Protein AF-A0A4R1AEH1-F1 (afdb_monomer_lite)

Radius of gyration: 14.93 Å; chains: 1; bounding box: 48×37×31 Å

Sequence (128 aa):
MVFFRRRPAVPEDPAVAPIEARLDARATRREDRSSVAATHVLWLCLCYADEAPTLLVHDDDDGRLWWCRVPDRTSITDLADGPFFAGGHTDPAYVLDWLERRAHDPWADGGNDPDPEVLDAFGPRLRD

Structure (mmCIF, N/CA/C/O backbone):
data_AF-A0A4R1AEH1-F1
#
_entry.id   AF-A0A4R1AEH1-F1
#
loop_
_atom_site.group_PDB
_atom_site.id
_atom_site.type_symbol
_atom_site.label_atom_id
_atom_site.label_alt_id
_atom_site.label_comp_id
_atom_site.label_asym_id
_atom_site.label_entity_id
_atom_site.label_seq_id
_atom_site.pdbx_PDB_ins_code
_atom_site.Cartn_x
_atom_site.Cartn_y
_atom_site.Cartn_z
_atom_site.occupancy
_atom_site.B_iso_or_equiv
_atom_site.auth_seq_id
_atom_site.auth_comp_id
_atom_site.auth_asym_id
_atom_site.auth_atom_id
_atom_site.pdbx_PDB_model_num
ATOM 1 N N . MET A 1 1 ? 35.547 21.901 1.565 1.00 38.91 1 MET A N 1
ATOM 2 C CA . MET A 1 1 ? 34.218 21.791 0.924 1.00 38.91 1 MET A CA 1
ATOM 3 C C . MET A 1 1 ? 34.168 20.472 0.181 1.00 38.91 1 MET A C 1
ATOM 5 O O . MET A 1 1 ? 34.906 20.311 -0.781 1.00 38.91 1 MET A O 1
ATOM 9 N N . VAL A 1 2 ? 33.385 19.509 0.664 1.00 40.59 2 VAL A N 1
ATOM 10 C CA . VAL A 1 2 ? 33.174 18.237 -0.039 1.00 40.59 2 VAL A CA 1
ATOM 11 C C . VAL A 1 2 ? 31.923 18.409 -0.891 1.00 40.59 2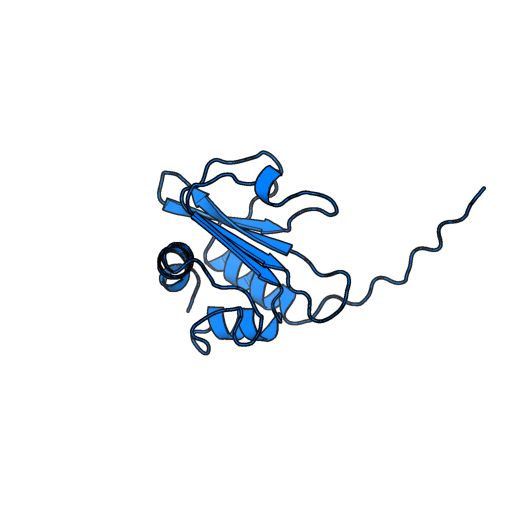 VAL A C 1
ATOM 13 O O . VAL A 1 2 ? 30.831 18.596 -0.361 1.00 40.59 2 VAL A O 1
ATOM 16 N N . PHE A 1 3 ? 32.092 18.414 -2.211 1.00 44.03 3 PHE A N 1
ATOM 17 C CA . PHE A 1 3 ? 30.975 18.374 -3.146 1.00 44.03 3 PHE A CA 1
ATOM 18 C C . PHE A 1 3 ? 30.427 16.947 -3.156 1.00 44.03 3 PHE A C 1
ATOM 20 O O . PHE A 1 3 ? 31.047 16.048 -3.724 1.00 44.03 3 PHE A O 1
ATOM 27 N N . PHE A 1 4 ? 29.275 16.723 -2.525 1.00 48.88 4 PHE A N 1
ATOM 28 C CA . PHE A 1 4 ? 28.507 15.508 -2.766 1.00 48.88 4 PHE A CA 1
ATOM 29 C C . PHE A 1 4 ? 28.029 15.552 -4.220 1.00 48.88 4 PHE A C 1
ATOM 31 O O . PHE A 1 4 ? 27.117 16.303 -4.564 1.00 48.88 4 PHE A O 1
ATOM 38 N N . ARG A 1 5 ? 28.673 14.774 -5.098 1.00 44.53 5 ARG A N 1
ATOM 39 C CA . ARG A 1 5 ? 28.092 14.449 -6.402 1.00 44.53 5 ARG A CA 1
ATOM 40 C C . ARG A 1 5 ? 26.766 13.746 -6.116 1.00 44.53 5 ARG A C 1
ATOM 42 O O . ARG A 1 5 ? 26.780 12.625 -5.616 1.00 44.53 5 ARG A O 1
ATOM 49 N N . ARG A 1 6 ? 25.634 14.401 -6.406 1.00 50.66 6 ARG A N 1
ATOM 50 C CA . ARG A 1 6 ? 24.350 13.703 -6.532 1.00 50.66 6 ARG A CA 1
ATOM 51 C C . ARG A 1 6 ? 24.569 12.594 -7.557 1.00 50.66 6 ARG A C 1
ATOM 53 O O . ARG A 1 6 ? 24.939 12.882 -8.696 1.00 50.66 6 ARG A O 1
ATOM 60 N N . ARG A 1 7 ? 24.412 11.340 -7.130 1.00 50.25 7 ARG A N 1
ATOM 61 C CA . ARG A 1 7 ? 24.250 10.220 -8.057 1.00 50.25 7 ARG A CA 1
ATOM 62 C C . ARG A 1 7 ? 23.091 10.601 -8.995 1.00 50.25 7 ARG A C 1
ATOM 64 O O . ARG A 1 7 ? 22.135 11.215 -8.514 1.00 50.25 7 ARG A O 1
ATOM 71 N N . PRO A 1 8 ? 23.176 10.342 -10.310 1.00 51.41 8 PRO A N 1
ATOM 72 C CA . PRO A 1 8 ? 21.998 10.448 -11.160 1.00 51.41 8 PRO A CA 1
ATOM 73 C C . PRO A 1 8 ? 20.912 9.582 -10.526 1.00 51.41 8 PRO A C 1
ATOM 75 O O . PRO A 1 8 ? 21.199 8.430 -10.200 1.00 51.41 8 PRO A O 1
ATOM 78 N N . ALA A 1 9 ? 19.726 10.148 -10.298 1.00 59.56 9 ALA A N 1
ATOM 79 C CA . ALA A 1 9 ? 18.589 9.356 -9.853 1.00 59.56 9 ALA A CA 1
ATOM 80 C C . ALA A 1 9 ? 18.397 8.236 -10.878 1.00 59.56 9 ALA A C 1
ATOM 82 O O . ALA A 1 9 ? 18.313 8.510 -12.082 1.00 59.56 9 ALA A O 1
ATOM 83 N N . VAL A 1 10 ? 18.422 6.989 -10.418 1.00 63.94 10 VAL A N 1
ATOM 84 C CA . VAL A 1 10 ? 18.022 5.869 -11.264 1.00 63.94 10 VAL A CA 1
ATOM 85 C C . VAL A 1 10 ? 16.550 6.112 -11.617 1.00 63.94 10 VAL A C 1
ATOM 87 O O . VAL A 1 10 ? 15.787 6.508 -10.733 1.00 63.94 10 VAL A O 1
ATOM 90 N N . PRO A 1 11 ? 16.148 5.994 -12.894 1.00 72.69 11 PRO A N 1
ATOM 91 C CA . PRO A 1 11 ? 14.743 6.114 -13.254 1.00 72.69 11 PRO A CA 1
ATOM 92 C C . PRO A 1 11 ? 13.904 5.125 -12.439 1.00 72.69 11 PRO A C 1
ATOM 94 O O . PRO A 1 11 ? 14.247 3.947 -12.376 1.00 72.69 11 PRO A O 1
ATOM 97 N N . GLU A 1 12 ? 12.829 5.620 -11.821 1.00 80.25 12 GLU A N 1
ATOM 98 C CA . GLU A 1 12 ? 11.847 4.787 -11.119 1.00 80.25 12 GLU A CA 1
ATOM 99 C C . GLU A 1 12 ? 11.223 3.785 -12.104 1.00 80.25 12 GLU A C 1
ATOM 101 O O . GLU A 1 12 ? 11.044 4.094 -13.288 1.00 80.25 12 GLU A O 1
ATOM 106 N N . ASP A 1 13 ? 10.912 2.582 -11.618 1.00 87.12 13 ASP A N 1
ATOM 107 C CA . ASP A 1 13 ? 10.305 1.541 -12.441 1.00 87.12 13 ASP A CA 1
ATOM 108 C C . ASP A 1 13 ? 8.944 2.012 -13.003 1.00 87.12 13 ASP A C 1
ATOM 110 O O . ASP A 1 13 ? 8.122 2.562 -12.259 1.00 87.12 13 ASP A O 1
ATOM 114 N N . PRO A 1 14 ? 8.663 1.815 -14.307 1.00 87.81 14 PRO A N 1
ATOM 115 C CA . PRO A 1 14 ? 7.421 2.275 -14.924 1.00 87.81 14 PRO A CA 1
ATOM 116 C C . PRO A 1 14 ? 6.149 1.655 -14.323 1.00 87.81 14 PRO A C 1
ATOM 118 O O . PRO A 1 14 ? 5.076 2.229 -14.510 1.00 87.81 14 PRO A O 1
ATOM 121 N N . ALA A 1 15 ? 6.231 0.525 -13.614 1.00 89.75 15 ALA A N 1
ATOM 122 C CA . ALA A 1 15 ? 5.091 -0.096 -12.944 1.00 89.75 15 ALA A CA 1
ATOM 123 C C . ALA A 1 15 ? 4.710 0.587 -11.617 1.00 89.75 15 ALA A C 1
ATOM 125 O O . ALA A 1 15 ? 3.579 0.406 -11.162 1.00 89.75 15 ALA A O 1
ATOM 126 N N . VAL A 1 16 ? 5.562 1.447 -11.038 1.00 90.69 16 VAL A N 1
ATOM 127 C CA . VAL A 1 16 ? 5.230 2.186 -9.802 1.00 90.69 16 VAL A CA 1
ATOM 128 C C . VAL A 1 16 ? 4.000 3.077 -9.988 1.00 90.69 16 VAL A C 1
ATOM 130 O O . VAL A 1 16 ? 3.070 3.027 -9.185 1.00 90.69 16 VAL A O 1
ATOM 133 N N . ALA A 1 17 ? 3.949 3.875 -11.056 1.00 92.44 17 ALA A N 1
ATOM 134 C CA . ALA A 1 17 ? 2.825 4.786 -11.280 1.00 92.44 17 ALA A CA 1
ATOM 135 C C . ALA A 1 17 ? 1.471 4.053 -11.462 1.00 92.44 17 ALA A C 1
ATOM 137 O O . ALA A 1 17 ? 0.486 4.467 -10.846 1.00 92.44 17 ALA A O 1
ATOM 138 N N . PRO A 1 18 ? 1.383 2.949 -12.233 1.00 94.50 18 PRO A N 1
ATOM 139 C CA . PRO A 1 18 ? 0.202 2.085 -12.268 1.00 94.50 18 PRO A CA 1
ATOM 140 C C . PRO A 1 18 ? -0.218 1.495 -10.916 1.00 94.50 18 PRO A C 1
ATOM 142 O O . PRO A 1 18 ? -1.418 1.351 -10.678 1.00 94.50 18 PRO A O 1
ATOM 145 N N . ILE A 1 19 ? 0.733 1.144 -10.043 1.00 95.06 19 ILE A N 1
ATOM 146 C CA . ILE A 1 19 ? 0.437 0.655 -8.688 1.00 95.06 19 ILE A CA 1
ATOM 147 C C . ILE A 1 19 ? -0.215 1.771 -7.868 1.00 95.06 19 ILE A C 1
ATOM 149 O O . ILE A 1 19 ? -1.285 1.570 -7.297 1.00 95.06 19 ILE A O 1
ATOM 153 N N . GLU A 1 20 ? 0.371 2.969 -7.858 1.00 95.50 20 GLU A N 1
ATOM 154 C CA . GLU A 1 20 ? -0.179 4.109 -7.112 1.00 95.50 20 GLU A CA 1
ATOM 155 C C . GLU A 1 20 ? -1.561 4.518 -7.590 1.00 95.50 20 GLU A C 1
ATOM 157 O O . GLU A 1 20 ? -2.439 4.751 -6.769 1.00 95.50 20 GLU A O 1
ATOM 162 N N . ALA A 1 21 ? -1.786 4.540 -8.905 1.00 95.50 21 ALA A N 1
ATOM 163 C CA . ALA A 1 21 ? -3.096 4.858 -9.460 1.00 95.50 21 ALA A CA 1
ATOM 164 C C . ALA A 1 21 ? -4.183 3.878 -8.982 1.00 95.50 21 ALA A C 1
ATOM 166 O O . ALA A 1 21 ? -5.330 4.271 -8.770 1.00 95.50 21 ALA A O 1
ATOM 167 N N . ARG A 1 22 ? -3.830 2.602 -8.785 1.00 95.50 22 ARG A N 1
ATOM 168 C CA . ARG A 1 22 ? -4.745 1.602 -8.221 1.00 95.50 22 ARG A CA 1
ATOM 169 C C . ARG A 1 22 ? -4.969 1.795 -6.732 1.00 95.50 22 ARG A C 1
ATOM 171 O O . ARG A 1 22 ? -6.106 1.680 -6.280 1.00 95.50 22 ARG A O 1
ATOM 178 N N . LEU A 1 23 ? -3.920 2.124 -5.981 1.00 96.00 23 LEU A N 1
ATOM 179 C CA . LEU A 1 23 ? -4.066 2.473 -4.571 1.00 96.00 23 LEU A CA 1
ATOM 180 C C . LEU A 1 23 ? -4.955 3.710 -4.404 1.00 96.00 23 LEU A C 1
ATOM 182 O O . LEU A 1 23 ? -5.881 3.664 -3.606 1.00 96.00 23 LEU A O 1
ATOM 186 N N . ASP A 1 24 ? -4.777 4.752 -5.217 1.00 96.69 24 ASP A N 1
ATOM 187 C CA . ASP A 1 24 ? -5.638 5.944 -5.226 1.00 96.69 24 ASP A CA 1
ATOM 188 C C . ASP A 1 24 ? -7.107 5.621 -5.552 1.00 96.69 24 ASP A C 1
ATOM 190 O O . ASP A 1 24 ? -8.015 6.305 -5.079 1.00 96.69 24 ASP A O 1
ATOM 194 N N . ALA A 1 25 ? -7.373 4.562 -6.322 1.00 95.38 25 ALA A N 1
ATOM 195 C CA . ALA A 1 25 ? -8.735 4.126 -6.625 1.00 95.38 25 ALA A CA 1
ATOM 196 C C . ALA A 1 25 ? -9.410 3.354 -5.472 1.00 95.38 25 ALA A C 1
ATOM 198 O O . ALA A 1 25 ? -10.637 3.233 -5.456 1.00 95.38 25 ALA A O 1
ATOM 199 N N . ARG A 1 26 ? -8.636 2.797 -4.529 1.00 94.75 26 ARG A N 1
ATOM 200 C CA . ARG A 1 26 ? -9.116 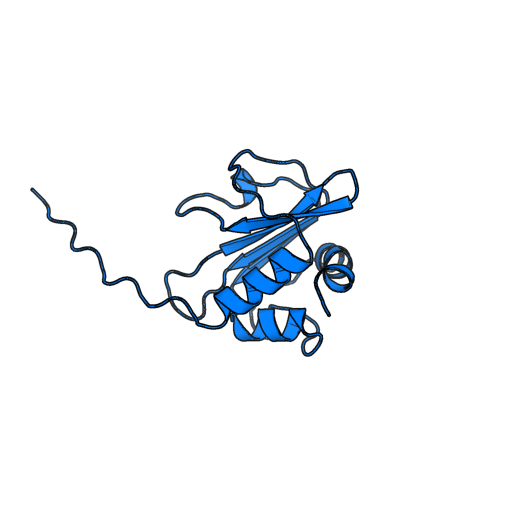1.837 -3.509 1.00 94.75 26 ARG A CA 1
ATOM 201 C C . ARG A 1 26 ? -8.861 2.268 -2.063 1.00 94.75 26 ARG A C 1
ATOM 203 O O . ARG A 1 26 ? -9.496 1.742 -1.150 1.00 94.75 26 ARG A O 1
ATOM 210 N N . ALA A 1 27 ? -7.959 3.216 -1.857 1.00 95.94 27 ALA A N 1
ATOM 211 C CA . ALA A 1 27 ? -7.502 3.697 -0.567 1.00 95.94 27 ALA A CA 1
ATOM 212 C C . ALA A 1 27 ? -7.317 5.219 -0.603 1.00 95.94 27 ALA A C 1
ATOM 214 O O . ALA A 1 27 ? -7.060 5.816 -1.645 1.00 95.94 27 ALA A O 1
ATOM 215 N N . THR A 1 28 ? -7.436 5.866 0.554 1.00 96.50 28 THR A N 1
ATOM 216 C CA . THR A 1 28 ? -7.191 7.307 0.661 1.00 96.50 28 THR A CA 1
ATOM 217 C C . THR A 1 28 ? -5.702 7.575 0.831 1.00 96.50 28 THR A C 1
ATOM 219 O O . THR A 1 28 ? -5.061 7.058 1.747 1.00 96.50 28 THR A O 1
ATOM 222 N N . ARG A 1 29 ? -5.139 8.406 -0.049 1.00 96.50 29 ARG A N 1
ATOM 223 C CA . ARG A 1 29 ? -3.742 8.821 0.056 1.00 96.50 29 ARG A CA 1
ATOM 224 C C . ARG A 1 29 ? -3.539 9.711 1.279 1.00 96.50 29 ARG A C 1
ATOM 226 O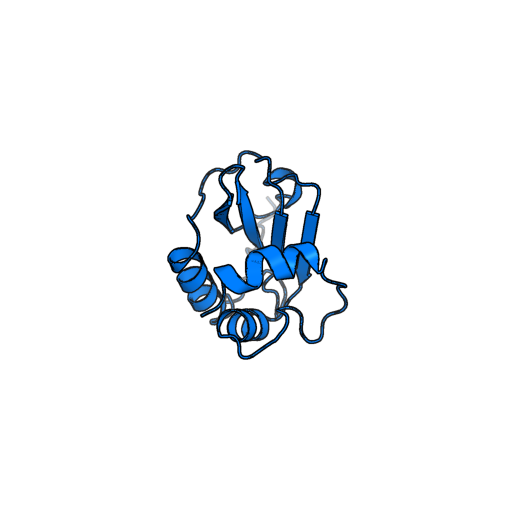 O . ARG A 1 29 ? -4.238 10.707 1.461 1.00 96.50 29 ARG A O 1
ATOM 233 N N . ARG A 1 30 ? -2.549 9.369 2.096 1.00 93.56 30 ARG A N 1
ATOM 234 C CA . ARG A 1 30 ? -2.135 10.125 3.276 1.00 93.56 30 ARG A CA 1
ATOM 235 C C . ARG A 1 30 ? -0.835 10.867 2.984 1.00 93.56 30 ARG A C 1
ATOM 237 O O . ARG A 1 30 ? 0.158 10.263 2.588 1.00 93.56 30 ARG A O 1
ATOM 244 N N . GLU A 1 31 ? -0.836 12.176 3.211 1.00 88.69 31 GLU A N 1
ATOM 245 C CA . GLU A 1 31 ? 0.383 13.002 3.153 1.00 88.69 31 GLU A CA 1
ATOM 246 C C . GLU A 1 31 ? 1.001 13.238 4.537 1.00 88.69 31 GLU A C 1
ATOM 248 O O . GLU A 1 31 ? 2.179 13.588 4.649 1.00 88.69 31 GLU A O 1
ATOM 253 N N . ASP A 1 32 ? 0.211 13.030 5.593 1.00 86.81 32 ASP A N 1
ATOM 254 C CA . ASP A 1 32 ? 0.674 13.133 6.969 1.00 86.81 32 ASP A CA 1
ATOM 255 C C . ASP A 1 32 ? 1.671 12.014 7.306 1.00 86.81 32 ASP A C 1
ATOM 257 O O . ASP A 1 32 ? 1.482 10.836 6.982 1.00 86.81 32 ASP A O 1
ATOM 261 N N . ARG A 1 33 ? 2.740 12.422 7.987 1.00 85.44 33 ARG A N 1
ATOM 262 C CA . ARG A 1 33 ? 3.847 11.584 8.446 1.00 85.44 33 ARG A CA 1
ATOM 263 C C . ARG A 1 33 ? 3.724 11.209 9.920 1.00 85.44 33 ARG A C 1
ATOM 265 O O . ARG A 1 33 ? 4.646 10.606 10.456 1.00 85.44 33 ARG A O 1
ATOM 272 N N . SER A 1 34 ? 2.640 11.602 10.584 1.00 88.19 34 SER A N 1
ATOM 273 C CA . SER A 1 34 ? 2.340 11.133 11.931 1.00 88.19 34 SER A CA 1
ATOM 274 C C . SER A 1 34 ? 2.139 9.614 11.946 1.00 88.19 34 SER A C 1
ATOM 276 O O . SER A 1 34 ? 1.711 9.011 10.955 1.00 88.19 34 SER A O 1
ATOM 278 N N . SER A 1 35 ? 2.505 9.000 13.070 1.00 91.00 35 SER A N 1
ATOM 279 C CA . SER A 1 35 ? 2.228 7.590 13.324 1.00 91.00 35 SER A CA 1
ATOM 280 C C . SER A 1 35 ? 0.729 7.393 13.521 1.00 91.00 35 SER A C 1
ATOM 282 O O . SER A 1 35 ? 0.073 8.212 14.171 1.00 91.00 35 SER A O 1
ATOM 284 N N . VAL A 1 36 ? 0.199 6.302 12.978 1.00 92.31 36 VAL A N 1
ATOM 285 C CA . VAL A 1 36 ? -1.199 5.902 13.149 1.00 92.31 36 VAL A CA 1
ATOM 286 C C . VAL A 1 36 ? -1.278 4.530 13.795 1.00 92.31 36 VAL A C 1
ATOM 288 O O . VAL A 1 36 ? -0.442 3.668 13.532 1.00 92.31 36 VAL A O 1
ATOM 291 N N . ALA A 1 37 ? -2.313 4.324 14.600 1.00 92.75 37 ALA A N 1
ATOM 292 C CA . ALA A 1 37 ? -2.717 2.985 14.990 1.00 92.75 37 ALA A CA 1
ATOM 293 C C . ALA A 1 37 ? -3.499 2.352 13.831 1.00 92.75 37 ALA A C 1
ATOM 295 O O . ALA A 1 37 ? -4.374 2.998 13.250 1.00 92.75 37 ALA A O 1
ATOM 296 N N . ALA A 1 38 ? -3.162 1.113 13.497 1.00 93.81 38 ALA A N 1
ATOM 297 C CA . ALA A 1 38 ? -3.833 0.300 12.495 1.00 93.81 38 ALA A CA 1
ATOM 298 C C . ALA A 1 38 ? -4.007 -1.126 13.025 1.00 93.81 38 ALA A C 1
ATOM 300 O O . ALA A 1 38 ? -3.265 -1.575 13.900 1.00 93.81 38 ALA A O 1
ATOM 301 N N . THR A 1 39 ? -4.973 -1.861 12.483 1.00 94.62 39 THR A N 1
ATOM 302 C CA . THR A 1 39 ? -5.098 -3.295 12.773 1.00 94.62 39 THR A CA 1
ATOM 303 C C . THR A 1 39 ? -4.150 -4.081 11.877 1.00 94.62 39 THR A C 1
ATOM 305 O O . THR A 1 39 ? -3.388 -4.915 12.367 1.00 94.62 39 THR A O 1
ATOM 308 N N . HIS A 1 40 ? -4.156 -3.760 10.582 1.00 95.19 40 HIS A N 1
ATOM 309 C CA . HIS A 1 40 ? -3.308 -4.387 9.577 1.00 95.19 40 HIS A CA 1
ATOM 310 C C . HIS A 1 40 ? -2.418 -3.349 8.909 1.00 95.19 40 HIS A C 1
ATOM 312 O O . HIS A 1 40 ? -2.862 -2.262 8.528 1.00 95.19 40 HIS A O 1
ATOM 318 N N . VAL A 1 41 ? -1.159 -3.720 8.709 1.00 94.50 41 VAL A N 1
ATOM 319 C CA . VAL A 1 41 ? -0.169 -2.899 8.024 1.00 94.50 41 VAL A CA 1
ATOM 320 C C . VAL A 1 41 ? 0.523 -3.737 6.958 1.00 94.50 41 VAL A C 1
ATOM 322 O O . VAL A 1 41 ? 1.049 -4.814 7.232 1.00 94.50 41 VAL A O 1
ATOM 325 N N . LEU A 1 42 ? 0.523 -3.222 5.734 1.00 94.06 42 LEU A N 1
ATOM 326 C CA . LEU A 1 42 ? 1.183 -3.799 4.574 1.00 94.06 42 LEU A CA 1
ATOM 327 C C . LEU A 1 42 ? 2.219 -2.815 4.039 1.00 94.06 42 LEU A C 1
ATOM 329 O O . LEU A 1 42 ? 1.877 -1.684 3.701 1.00 94.06 42 LEU A O 1
ATOM 333 N N . TRP A 1 43 ? 3.467 -3.247 3.883 1.00 92.75 43 TRP A N 1
ATOM 334 C CA . TRP A 1 43 ? 4.476 -2.462 3.173 1.00 92.75 43 TRP A CA 1
ATOM 335 C C . TRP A 1 43 ? 5.033 -3.189 1.950 1.00 92.75 43 TRP A C 1
ATOM 337 O O . TRP A 1 43 ? 5.254 -4.399 1.948 1.00 92.75 43 TRP A O 1
ATOM 347 N N . LEU A 1 44 ? 5.266 -2.427 0.887 1.00 91.81 44 LEU A N 1
ATOM 348 C CA . LEU A 1 44 ? 5.746 -2.924 -0.397 1.00 91.81 44 LEU A CA 1
ATOM 349 C C . LEU A 1 44 ? 6.943 -2.078 -0.814 1.00 91.81 44 LEU A C 1
ATOM 351 O O . LEU A 1 44 ? 6.777 -0.926 -1.212 1.00 91.81 44 LEU A O 1
ATOM 355 N N . CYS A 1 45 ? 8.152 -2.623 -0.699 1.00 90.38 45 CYS A N 1
ATOM 356 C CA . CYS A 1 45 ? 9.338 -1.981 -1.258 1.00 90.38 45 CYS A CA 1
ATOM 357 C C . CYS A 1 45 ? 9.484 -2.409 -2.717 1.00 90.38 45 CYS A C 1
ATOM 359 O O . CYS A 1 45 ? 9.791 -3.566 -2.998 1.00 90.38 45 CYS A O 1
ATOM 361 N N . LEU A 1 46 ? 9.243 -1.469 -3.632 1.00 89.00 46 LEU A N 1
ATOM 362 C CA . LEU A 1 46 ? 9.133 -1.686 -5.077 1.00 89.00 46 LEU A CA 1
ATOM 363 C C . LEU A 1 46 ? 10.506 -1.780 -5.768 1.00 89.00 46 LEU A C 1
ATOM 365 O O . LEU A 1 46 ? 10.749 -1.152 -6.799 1.00 89.00 46 LEU A O 1
ATOM 369 N N . CYS A 1 47 ? 11.445 -2.503 -5.162 1.00 81.81 47 CYS A N 1
ATOM 370 C CA . CYS A 1 47 ? 12.828 -2.575 -5.611 1.00 81.81 47 CYS A CA 1
ATOM 371 C C . CYS A 1 47 ? 13.057 -3.713 -6.613 1.00 81.81 47 CYS A C 1
ATOM 373 O O . CYS A 1 47 ? 13.239 -4.866 -6.231 1.00 81.81 47 CYS A O 1
ATOM 375 N N . TYR A 1 48 ? 13.155 -3.361 -7.897 1.00 65.44 48 TYR A N 1
ATOM 376 C CA . TYR A 1 48 ? 13.797 -4.212 -8.907 1.00 65.44 48 TYR A CA 1
ATOM 377 C C . TYR A 1 48 ? 15.332 -4.010 -8.941 1.00 65.44 48 TYR A C 1
ATOM 379 O O . TYR A 1 48 ? 16.096 -4.952 -9.140 1.00 65.44 48 TYR A O 1
ATOM 387 N N . ALA A 1 49 ? 15.802 -2.781 -8.683 1.00 54.50 49 ALA A N 1
ATOM 388 C CA . ALA A 1 49 ? 17.206 -2.393 -8.492 1.00 54.50 49 ALA A CA 1
ATOM 389 C C . ALA A 1 49 ? 17.277 -1.210 -7.494 1.00 54.50 49 ALA A C 1
ATOM 391 O O . ALA A 1 49 ? 16.268 -0.540 -7.299 1.00 54.50 49 ALA A O 1
ATOM 392 N N . ASP A 1 50 ? 18.421 -0.994 -6.828 1.00 66.31 50 ASP A N 1
ATOM 393 C CA . ASP A 1 50 ? 18.601 -0.049 -5.699 1.00 66.31 50 ASP A CA 1
ATOM 394 C C . ASP A 1 50 ? 17.925 1.338 -5.852 1.00 66.31 50 ASP A C 1
ATOM 396 O O . ASP A 1 50 ? 17.893 1.906 -6.940 1.00 66.31 50 ASP A O 1
ATOM 400 N N . GLU A 1 51 ? 17.510 1.915 -4.709 1.00 68.12 51 GLU A N 1
ATOM 401 C CA . GLU A 1 51 ? 16.702 3.148 -4.554 1.00 68.12 51 GLU A CA 1
ATOM 402 C C . GLU A 1 51 ? 15.312 3.049 -5.210 1.00 68.12 51 GLU A C 1
ATOM 404 O O . GLU A 1 51 ? 15.059 3.598 -6.278 1.00 68.12 51 GLU A O 1
ATOM 409 N N . ALA A 1 52 ? 14.383 2.378 -4.522 1.00 81.00 52 ALA A N 1
ATOM 410 C CA . ALA A 1 52 ? 12.990 2.256 -4.938 1.00 81.00 52 ALA A CA 1
ATOM 411 C C . ALA A 1 52 ? 12.019 2.752 -3.858 1.00 81.00 52 ALA A C 1
ATOM 413 O O . ALA A 1 52 ? 12.344 2.686 -2.666 1.00 81.00 52 ALA A O 1
ATOM 414 N N . PRO A 1 53 ? 10.824 3.232 -4.243 1.00 89.88 53 PRO A N 1
ATOM 415 C CA . PRO A 1 53 ? 9.836 3.678 -3.279 1.00 89.88 53 PRO A CA 1
ATOM 416 C C . PRO A 1 53 ? 9.323 2.503 -2.448 1.00 89.88 53 PRO A C 1
ATOM 418 O O . PRO A 1 53 ? 9.040 1.416 -2.956 1.00 89.88 53 PRO A O 1
ATOM 421 N N . THR A 1 54 ? 9.143 2.764 -1.159 1.00 92.12 54 THR A N 1
ATOM 422 C CA . THR A 1 54 ? 8.363 1.893 -0.288 1.00 92.12 54 THR A CA 1
ATOM 423 C C . THR A 1 54 ? 6.972 2.481 -0.148 1.00 92.12 54 THR A C 1
ATOM 425 O O . THR A 1 54 ? 6.814 3.653 0.197 1.00 92.12 54 THR A O 1
ATOM 428 N N . LEU A 1 55 ? 5.963 1.669 -0.425 1.00 94.69 55 LEU A N 1
ATOM 429 C CA . LEU A 1 55 ? 4.566 2.007 -0.207 1.00 94.69 55 LEU A CA 1
ATOM 430 C C . LEU A 1 55 ? 4.112 1.395 1.113 1.00 94.69 55 LEU A C 1
ATOM 432 O O . LEU A 1 55 ? 4.472 0.263 1.424 1.00 94.69 55 LEU A O 1
ATOM 436 N N . LEU A 1 56 ? 3.328 2.146 1.873 1.00 95.56 56 LEU A N 1
ATOM 437 C CA . LEU A 1 56 ? 2.676 1.692 3.091 1.00 95.56 56 LEU A CA 1
ATOM 438 C C . LEU A 1 56 ? 1.171 1.743 2.876 1.00 95.56 56 LEU A C 1
ATOM 440 O O . LEU A 1 56 ? 0.655 2.770 2.441 1.00 95.56 56 LEU A O 1
ATOM 444 N N . VAL A 1 57 ? 0.483 0.656 3.196 1.00 96.19 57 VAL A N 1
ATOM 445 C CA . VAL A 1 57 ? -0.971 0.533 3.190 1.00 96.19 57 VAL A CA 1
ATOM 446 C C . VAL A 1 57 ? -1.401 0.068 4.573 1.00 96.19 57 VAL A C 1
ATOM 448 O O . VAL A 1 57 ? -0.783 -0.823 5.148 1.00 96.19 57 VAL A O 1
ATOM 451 N N . HIS A 1 58 ? -2.439 0.675 5.128 1.00 95.81 58 HIS A N 1
ATOM 452 C CA . HIS A 1 58 ? -2.973 0.277 6.424 1.00 95.81 58 HIS A CA 1
ATOM 453 C C . HIS A 1 58 ? -4.485 0.494 6.475 1.00 95.81 58 HIS A C 1
ATOM 455 O O . HIS A 1 58 ? -5.043 1.221 5.643 1.00 95.81 58 HIS A O 1
ATOM 461 N N . ASP A 1 59 ? -5.148 -0.134 7.443 1.00 95.19 59 ASP A N 1
ATOM 462 C CA . ASP A 1 59 ? -6.523 0.206 7.798 1.00 95.19 59 ASP A CA 1
ATOM 463 C C . ASP A 1 59 ? -6.599 1.213 8.958 1.00 95.19 59 ASP A C 1
ATOM 465 O O . ASP A 1 59 ? -5.601 1.502 9.621 1.00 95.19 59 ASP A O 1
ATOM 469 N N . ASP A 1 60 ? -7.768 1.825 9.138 1.00 91.88 60 ASP A N 1
ATOM 470 C CA . ASP A 1 60 ? -8.140 2.538 10.363 1.00 91.88 60 ASP A CA 1
ATOM 471 C C . ASP A 1 60 ? -9.177 1.735 11.170 1.00 91.88 60 ASP A C 1
ATOM 473 O O . ASP A 1 60 ? -9.629 0.671 10.740 1.00 91.88 60 ASP A O 1
ATOM 477 N N . ASP A 1 61 ? -9.578 2.256 12.332 1.00 88.50 61 ASP A N 1
ATOM 478 C CA . ASP A 1 61 ? -10.561 1.619 13.223 1.00 88.50 61 ASP A CA 1
ATOM 479 C C . ASP A 1 61 ? -11.947 1.428 12.573 1.00 88.50 61 ASP A C 1
ATOM 481 O O . ASP A 1 61 ? -12.704 0.537 12.963 1.00 88.50 61 ASP A O 1
ATOM 485 N N . ASP A 1 62 ? -12.282 2.236 11.561 1.00 89.31 62 ASP A N 1
ATOM 486 C CA . ASP A 1 62 ? -13.513 2.108 10.771 1.00 89.31 62 ASP A CA 1
ATOM 487 C C . ASP A 1 62 ? -13.358 1.093 9.623 1.00 89.31 62 ASP A C 1
ATOM 489 O O . ASP A 1 62 ? -14.267 0.905 8.805 1.00 89.31 62 ASP A O 1
ATOM 493 N N . GLY A 1 63 ? -12.190 0.457 9.523 1.00 87.12 63 GLY A N 1
ATOM 494 C CA . GLY A 1 63 ? -11.840 -0.446 8.450 1.00 87.12 63 GLY A CA 1
ATOM 495 C C . GLY A 1 63 ? -11.801 0.261 7.103 1.00 87.12 63 GLY A C 1
ATOM 496 O O . GLY A 1 63 ? -12.205 -0.342 6.117 1.00 87.12 63 GLY A O 1
ATOM 497 N N . ARG A 1 64 ? -11.352 1.514 6.997 1.00 93.50 64 ARG A N 1
ATOM 498 C CA . ARG A 1 64 ? -11.056 2.192 5.717 1.00 93.50 64 ARG A CA 1
ATOM 499 C C . ARG A 1 64 ? -9.595 1.997 5.346 1.00 93.50 64 ARG A C 1
ATOM 501 O O . ARG A 1 64 ? -8.758 1.858 6.222 1.00 93.50 64 ARG A O 1
ATOM 508 N N . LEU A 1 65 ? -9.289 1.989 4.048 1.00 96.25 65 LEU A N 1
ATOM 509 C CA . LEU A 1 65 ? -7.911 1.846 3.578 1.00 96.25 65 LEU A CA 1
ATOM 510 C C . LEU A 1 65 ? -7.244 3.195 3.379 1.00 96.25 65 LEU A C 1
ATOM 512 O O . LEU A 1 65 ? -7.814 4.101 2.766 1.00 96.25 65 LEU A O 1
ATOM 516 N N . TRP A 1 66 ? -5.992 3.254 3.800 1.00 96.56 66 TRP A N 1
ATOM 517 C CA . TRP A 1 66 ? -5.111 4.392 3.637 1.00 96.56 66 TRP A CA 1
ATOM 518 C C . TRP A 1 66 ? -3.791 3.941 3.043 1.00 96.56 66 TRP A C 1
ATOM 520 O O . TRP A 1 66 ? -3.352 2.816 3.281 1.00 96.56 66 TRP A O 1
ATOM 530 N N . TRP A 1 67 ? -3.146 4.820 2.282 1.00 97.12 67 TRP A N 1
ATOM 531 C CA . TRP A 1 67 ? -1.822 4.530 1.750 1.00 97.12 67 TRP A CA 1
ATOM 532 C C . TRP A 1 67 ? -0.921 5.763 1.684 1.00 97.12 67 TRP A C 1
ATOM 534 O O . TRP A 1 67 ? -1.400 6.889 1.550 1.00 97.12 67 TRP A O 1
ATOM 544 N N . CYS A 1 68 ? 0.395 5.566 1.747 1.00 96.31 68 CYS A N 1
ATOM 545 C CA . CYS A 1 68 ? 1.375 6.619 1.492 1.00 96.31 68 CYS A CA 1
ATOM 546 C C . CYS A 1 68 ? 2.687 6.066 0.916 1.00 96.31 68 CYS A C 1
ATOM 548 O O . CYS A 1 68 ? 2.986 4.876 1.025 1.00 96.31 68 CYS A O 1
ATOM 550 N N . ARG A 1 69 ? 3.497 6.949 0.315 1.00 95.31 69 ARG A N 1
ATOM 551 C CA . ARG A 1 69 ? 4.923 6.668 0.092 1.00 95.31 69 ARG A CA 1
ATOM 552 C C . ARG A 1 69 ? 5.662 6.877 1.416 1.00 95.31 69 ARG A C 1
ATOM 554 O O . ARG A 1 69 ? 5.546 7.948 2.014 1.00 95.31 69 ARG A O 1
ATOM 561 N N . VAL A 1 70 ? 6.453 5.898 1.840 1.00 93.00 70 VAL A N 1
ATOM 562 C CA . VAL A 1 70 ? 7.348 6.028 2.995 1.00 93.00 70 VAL A CA 1
ATOM 563 C C . VAL A 1 70 ? 8.465 7.011 2.629 1.00 93.00 70 VAL A C 1
ATOM 565 O O . VAL A 1 70 ? 9.145 6.800 1.622 1.00 93.00 70 VAL A O 1
ATOM 568 N N . PRO A 1 71 ? 8.666 8.099 3.393 1.00 90.56 71 PRO A N 1
ATOM 569 C CA . PRO A 1 71 ? 9.736 9.044 3.111 1.00 90.56 71 PRO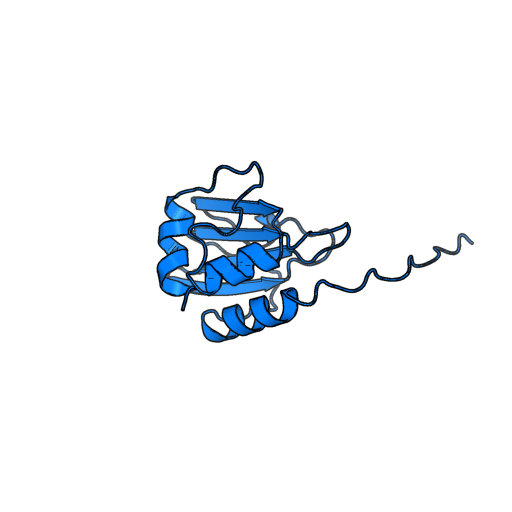 A CA 1
ATOM 570 C C . PRO A 1 71 ? 11.124 8.409 3.252 1.00 90.56 71 PRO A C 1
ATOM 572 O O . PRO A 1 71 ? 11.339 7.509 4.065 1.00 90.56 71 PRO A O 1
ATOM 575 N N . ASP A 1 72 ? 12.094 8.945 2.513 1.00 85.19 72 ASP A N 1
ATOM 576 C CA . ASP A 1 72 ? 13.487 8.521 2.631 1.00 85.19 72 ASP A CA 1
ATOM 577 C C . ASP A 1 72 ? 13.966 8.576 4.084 1.00 85.19 72 ASP A C 1
ATOM 579 O O . ASP A 1 72 ? 13.818 9.592 4.770 1.00 85.19 72 ASP A O 1
ATOM 583 N N . ARG A 1 73 ? 14.632 7.499 4.519 1.00 84.50 73 ARG A N 1
ATOM 584 C CA . ARG A 1 73 ? 15.200 7.355 5.872 1.00 84.50 73 ARG A CA 1
ATOM 585 C C . ARG A 1 73 ? 14.158 7.365 6.999 1.00 84.50 73 ARG A C 1
ATOM 587 O O . ARG A 1 73 ? 14.530 7.598 8.147 1.00 84.50 73 ARG A O 1
ATOM 594 N N . THR A 1 74 ? 12.889 7.109 6.692 1.00 90.00 74 THR A N 1
ATOM 595 C CA . THR A 1 74 ? 11.831 6.880 7.683 1.00 90.00 74 THR A CA 1
ATOM 596 C C . THR A 1 74 ? 11.577 5.382 7.829 1.00 90.00 74 THR A C 1
ATOM 598 O O . THR A 1 74 ? 11.496 4.673 6.826 1.00 90.00 74 THR A O 1
ATOM 601 N N . SER A 1 75 ? 11.464 4.889 9.068 1.00 89.44 75 SER A N 1
ATOM 602 C CA . SER A 1 75 ? 11.033 3.509 9.294 1.00 89.44 75 SER A CA 1
ATOM 603 C C . SER A 1 75 ? 9.534 3.397 9.045 1.00 89.44 75 SER A C 1
ATOM 605 O O . SER A 1 75 ? 8.768 4.284 9.412 1.00 89.44 75 SER A O 1
ATOM 607 N N . ILE A 1 76 ? 9.087 2.280 8.476 1.00 90.44 76 ILE A N 1
ATOM 608 C CA . ILE A 1 76 ? 7.654 2.019 8.286 1.00 90.44 76 ILE A CA 1
ATOM 609 C C . ILE A 1 76 ? 6.919 2.019 9.638 1.00 90.44 76 ILE A C 1
ATOM 611 O O . ILE A 1 76 ? 5.825 2.566 9.747 1.00 90.44 76 ILE A O 1
ATOM 615 N N . THR A 1 77 ? 7.563 1.492 10.682 1.00 90.31 77 THR A N 1
ATOM 616 C CA . THR A 1 77 ? 7.038 1.461 12.058 1.00 90.31 77 THR A CA 1
ATOM 617 C C . THR A 1 77 ? 6.905 2.847 12.693 1.00 90.31 77 THR A C 1
ATOM 619 O O . THR A 1 77 ? 6.209 2.999 13.690 1.00 90.31 77 THR A O 1
ATOM 622 N N . ASP A 1 78 ? 7.552 3.876 12.134 1.00 92.75 78 ASP A N 1
ATOM 623 C CA . ASP A 1 78 ? 7.357 5.260 12.585 1.00 92.75 78 ASP A CA 1
ATOM 624 C C . ASP A 1 78 ? 6.045 5.851 12.035 1.00 92.75 78 ASP A C 1
ATOM 626 O O . ASP A 1 78 ? 5.560 6.860 12.542 1.00 92.75 78 ASP A O 1
ATOM 630 N N . LEU A 1 79 ? 5.474 5.244 10.987 1.00 93.12 79 LEU A N 1
ATOM 631 C CA . LEU A 1 79 ? 4.303 5.746 10.261 1.00 93.12 79 LEU A CA 1
ATOM 632 C C . LEU A 1 79 ? 3.020 4.978 10.567 1.00 93.12 79 LEU A C 1
ATOM 634 O O . LEU A 1 79 ? 1.938 5.549 10.407 1.00 93.12 79 LEU A O 1
ATOM 638 N N . ALA A 1 80 ? 3.128 3.714 10.967 1.00 91.56 80 ALA A N 1
ATOM 639 C CA . ALA A 1 80 ? 2.008 2.890 11.391 1.00 91.56 80 ALA A CA 1
ATOM 640 C C . ALA A 1 80 ? 2.466 1.854 12.422 1.00 91.56 80 ALA A C 1
ATOM 642 O O . ALA A 1 80 ? 3.535 1.259 12.274 1.00 91.56 80 ALA A O 1
ATOM 643 N N . ASP A 1 81 ? 1.629 1.636 13.428 1.00 90.75 81 ASP A N 1
ATOM 644 C CA . ASP A 1 81 ? 1.780 0.590 14.433 1.00 90.75 81 ASP A CA 1
ATOM 645 C C . ASP A 1 81 ? 0.522 -0.277 14.441 1.00 90.75 81 ASP A C 1
ATOM 647 O O . ASP A 1 81 ? -0.595 0.239 14.353 1.00 90.75 81 ASP A O 1
ATOM 651 N N . GLY A 1 82 ? 0.702 -1.591 14.518 1.00 88.06 82 GLY A N 1
ATOM 652 C CA . GLY A 1 82 ? -0.401 -2.536 14.458 1.00 88.06 82 GLY A CA 1
ATOM 653 C C . GLY A 1 82 ? 0.024 -3.963 14.793 1.00 88.06 82 GLY A C 1
ATOM 654 O O . GLY A 1 82 ? 1.189 -4.322 14.604 1.00 88.06 82 GLY A O 1
ATOM 655 N N . PRO A 1 83 ? -0.903 -4.791 15.305 1.00 90.00 83 PRO A N 1
ATOM 656 C CA . PRO A 1 83 ? -0.610 -6.166 15.699 1.00 90.00 83 PRO A CA 1
ATOM 657 C C . PRO A 1 83 ? -0.311 -7.082 14.505 1.00 90.00 83 PRO A C 1
ATOM 659 O O . PRO A 1 83 ? 0.433 -8.047 14.675 1.00 90.00 83 PRO A O 1
ATOM 662 N N . PHE A 1 84 ? -0.858 -6.781 13.322 1.00 91.12 84 PHE A N 1
ATOM 663 C CA . PHE A 1 84 ? -0.614 -7.532 12.092 1.00 91.12 84 PHE A CA 1
ATOM 664 C C . PHE A 1 84 ? 0.185 -6.681 11.114 1.00 91.12 84 PHE A C 1
ATOM 666 O O . PHE A 1 84 ? -0.277 -5.643 10.636 1.00 91.12 84 PHE A O 1
ATOM 673 N N . PHE A 1 85 ? 1.402 -7.123 10.816 1.00 89.81 85 PHE A N 1
ATOM 674 C CA . PHE A 1 85 ? 2.346 -6.364 10.011 1.00 89.81 85 PHE A CA 1
ATOM 675 C C . PHE A 1 85 ? 3.037 -7.294 9.022 1.00 89.81 85 PHE A C 1
ATOM 677 O O . PHE A 1 85 ? 3.791 -8.183 9.413 1.00 89.81 85 PHE A O 1
ATOM 684 N N . ALA A 1 86 ? 2.812 -7.060 7.734 1.00 90.06 86 ALA A N 1
ATOM 685 C CA . ALA A 1 86 ? 3.456 -7.804 6.665 1.00 90.06 86 ALA A CA 1
ATOM 686 C C . ALA A 1 86 ? 4.083 -6.856 5.654 1.00 90.06 86 ALA A C 1
ATOM 688 O O . ALA A 1 86 ? 3.644 -5.726 5.445 1.00 90.06 86 ALA A O 1
ATOM 689 N N . GLY A 1 87 ? 5.115 -7.336 4.985 1.00 89.06 87 GLY A N 1
ATOM 690 C CA . GLY A 1 87 ? 5.657 -6.634 3.847 1.00 89.06 87 GLY A CA 1
ATOM 691 C C . GLY A 1 87 ? 7.032 -7.109 3.468 1.00 89.06 87 GLY A C 1
ATOM 692 O O . GLY A 1 87 ? 7.645 -7.928 4.152 1.00 89.06 87 GLY A O 1
ATOM 693 N N . GLY A 1 88 ? 7.503 -6.591 2.346 1.00 87.50 88 GLY A N 1
ATOM 694 C CA . GLY A 1 88 ? 8.732 -7.082 1.769 1.00 87.50 88 GLY A CA 1
ATOM 695 C C . GLY A 1 88 ? 9.182 -6.311 0.549 1.00 87.50 88 GLY A C 1
ATOM 696 O O . GLY A 1 88 ? 8.465 -5.477 -0.013 1.00 87.50 88 GLY A O 1
ATOM 697 N N . HIS A 1 89 ? 10.392 -6.658 0.138 1.00 87.50 89 HIS A N 1
ATOM 698 C CA . HIS A 1 89 ? 10.952 -6.318 -1.158 1.00 87.50 89 HIS A CA 1
ATOM 699 C C . HIS A 1 89 ? 10.243 -7.116 -2.247 1.00 87.50 89 HIS A C 1
ATOM 701 O O . HIS A 1 89 ? 10.072 -8.328 -2.113 1.00 87.50 89 HIS A O 1
ATOM 707 N N . THR A 1 90 ? 9.820 -6.434 -3.304 1.00 87.38 90 THR A N 1
ATOM 708 C CA . THR A 1 90 ? 9.088 -7.050 -4.405 1.00 87.38 90 THR A CA 1
ATOM 709 C C . THR A 1 90 ? 9.373 -6.358 -5.731 1.00 87.38 90 THR A C 1
ATOM 711 O O . THR A 1 90 ? 9.631 -5.152 -5.786 1.00 87.38 90 THR A O 1
ATOM 714 N N . ASP A 1 91 ? 9.309 -7.154 -6.796 1.00 88.56 91 ASP A N 1
ATOM 715 C CA . ASP A 1 91 ? 9.262 -6.650 -8.156 1.00 88.56 91 ASP A CA 1
ATOM 716 C C .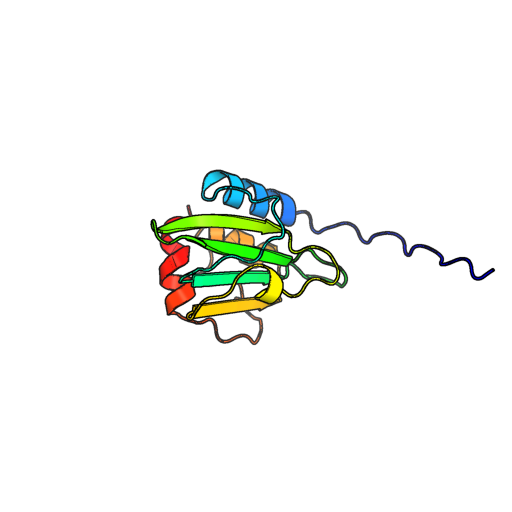 ASP A 1 91 ? 7.937 -5.886 -8.365 1.00 88.56 91 ASP A C 1
ATOM 718 O O . ASP A 1 91 ? 6.853 -6.444 -8.144 1.00 88.56 91 ASP A O 1
ATOM 722 N N . PRO A 1 92 ? 7.986 -4.619 -8.806 1.00 90.62 92 PRO A N 1
ATOM 723 C CA . PRO A 1 92 ? 6.793 -3.848 -9.146 1.00 90.62 92 PRO A CA 1
ATOM 724 C C . PRO A 1 92 ? 5.815 -4.585 -10.079 1.00 90.62 92 PRO A C 1
ATOM 726 O O . PRO A 1 92 ? 4.599 -4.455 -9.923 1.00 90.62 92 PRO A O 1
ATOM 729 N N . ALA A 1 93 ? 6.306 -5.396 -11.019 1.00 89.94 93 ALA A N 1
ATOM 730 C CA . ALA A 1 93 ? 5.461 -6.178 -11.916 1.00 89.94 93 ALA A CA 1
ATOM 731 C C . ALA A 1 93 ? 4.614 -7.215 -11.160 1.00 89.94 93 ALA A C 1
ATOM 733 O O . ALA A 1 93 ? 3.433 -7.378 -11.469 1.00 89.94 93 ALA A O 1
ATOM 734 N N . TYR A 1 94 ? 5.164 -7.854 -10.123 1.00 90.00 94 TYR A N 1
ATOM 735 C CA . TYR A 1 94 ? 4.422 -8.816 -9.303 1.00 90.00 94 TYR A CA 1
ATOM 736 C C . TYR A 1 94 ? 3.374 -8.150 -8.420 1.00 90.00 94 TYR A C 1
ATOM 738 O O . TYR A 1 94 ? 2.269 -8.674 -8.278 1.00 90.00 94 TYR A O 1
ATOM 746 N N . VAL A 1 95 ? 3.663 -6.961 -7.886 1.00 91.50 95 VAL A N 1
ATOM 747 C CA . VAL A 1 95 ? 2.646 -6.159 -7.185 1.00 91.50 95 VAL A CA 1
ATOM 748 C C . VAL A 1 95 ? 1.505 -5.797 -8.126 1.00 91.50 95 VAL A C 1
ATOM 750 O O . VAL A 1 95 ? 0.338 -5.864 -7.741 1.00 91.50 95 VAL A O 1
ATOM 753 N N . LEU A 1 96 ? 1.825 -5.425 -9.363 1.00 92.06 96 LEU A N 1
ATOM 754 C CA . LEU A 1 96 ? 0.823 -5.079 -10.358 1.00 92.06 96 LEU A CA 1
ATOM 755 C C . LEU A 1 96 ? -0.049 -6.288 -10.725 1.00 92.06 96 LEU A C 1
ATOM 757 O O . LEU A 1 96 ? -1.274 -6.189 -10.661 1.00 92.06 96 LEU A O 1
ATOM 761 N N . ASP A 1 97 ? 0.561 -7.438 -11.015 1.00 91.88 97 ASP A N 1
ATOM 762 C CA . ASP A 1 97 ? -0.164 -8.681 -11.293 1.00 91.88 97 ASP A CA 1
ATOM 763 C C . ASP A 1 97 ? -1.024 -9.123 -10.102 1.00 91.88 97 ASP A C 1
ATOM 765 O O . ASP A 1 97 ? -2.145 -9.604 -10.284 1.00 91.88 97 ASP A O 1
ATOM 769 N N . TRP A 1 98 ? -0.546 -8.921 -8.876 1.00 91.31 98 TRP A N 1
ATOM 770 C CA . TRP A 1 98 ? -1.310 -9.167 -7.658 1.00 91.31 98 TRP A CA 1
ATOM 771 C C . TRP A 1 98 ? -2.547 -8.269 -7.560 1.00 91.31 98 TRP A C 1
ATOM 773 O O . TRP A 1 98 ? -3.657 -8.777 -7.378 1.00 91.31 98 TRP A O 1
ATOM 783 N N . LEU A 1 99 ? -2.388 -6.954 -7.747 1.00 92.31 99 LEU A N 1
ATOM 784 C CA . LEU A 1 99 ? -3.497 -5.991 -7.772 1.00 92.31 99 LEU A CA 1
ATOM 785 C C . LEU A 1 99 ? -4.509 -6.289 -8.892 1.00 92.31 99 LEU A C 1
ATOM 787 O O . LEU A 1 99 ? -5.699 -6.029 -8.742 1.00 92.31 99 LEU A O 1
ATOM 791 N N . GLU A 1 100 ? -4.061 -6.881 -9.995 1.00 92.00 100 GLU A N 1
ATOM 792 C CA . GLU A 1 100 ? -4.894 -7.258 -11.142 1.00 92.00 100 GLU A CA 1
ATOM 793 C C . GLU A 1 100 ? -5.453 -8.691 -11.051 1.00 92.00 100 GLU A C 1
ATOM 795 O O . GLU A 1 100 ? -5.967 -9.216 -12.041 1.00 92.00 100 GLU A O 1
ATOM 800 N N . ARG A 1 101 ? -5.330 -9.346 -9.885 1.00 89.75 101 ARG A N 1
ATOM 801 C CA . ARG A 1 101 ? -5.747 -10.742 -9.633 1.00 89.75 101 ARG A CA 1
ATOM 802 C C . ARG A 1 101 ? -5.131 -11.774 -10.583 1.00 89.75 101 ARG A C 1
ATOM 804 O O . ARG A 1 101 ? -5.667 -12.871 -10.740 1.00 89.75 101 ARG A O 1
ATOM 811 N N . ARG A 1 102 ? -3.993 -11.453 -11.195 1.00 89.62 102 ARG A N 1
ATOM 812 C CA . ARG A 1 102 ? -3.195 -12.384 -12.004 1.00 89.62 102 ARG A CA 1
ATOM 813 C C . ARG 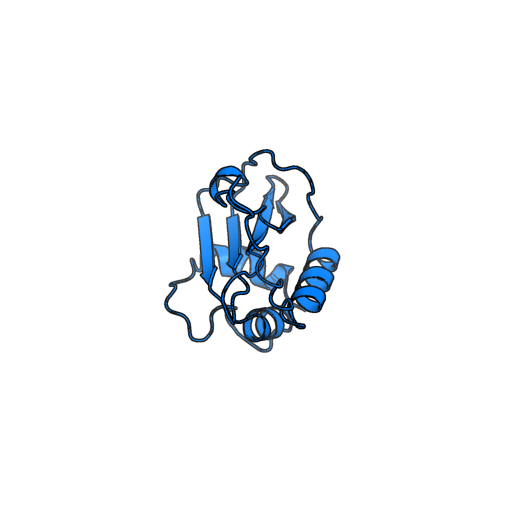A 1 102 ? -2.200 -13.178 -11.160 1.00 89.62 102 ARG A C 1
ATOM 815 O O . ARG A 1 102 ? -1.827 -14.274 -11.566 1.00 89.62 102 ARG A O 1
ATOM 822 N N . ALA A 1 103 ? -1.831 -12.665 -9.985 1.00 86.06 103 ALA A N 1
ATOM 823 C CA . ALA A 1 103 ? -1.002 -13.349 -8.994 1.00 86.06 103 ALA A CA 1
ATOM 824 C C . ALA A 1 103 ? -1.718 -13.492 -7.637 1.00 86.06 103 ALA A C 1
ATOM 826 O O . ALA A 1 103 ? -2.556 -12.668 -7.251 1.00 86.06 103 ALA A O 1
ATOM 827 N N . HIS A 1 104 ? -1.397 -14.565 -6.906 1.00 81.31 104 HIS A N 1
ATOM 828 C CA . HIS A 1 104 ? -1.994 -14.849 -5.597 1.00 81.31 104 HIS A CA 1
ATOM 829 C C . HIS A 1 104 ? -1.411 -13.959 -4.493 1.00 81.31 104 HIS A C 1
ATOM 831 O O . HIS A 1 104 ? -2.155 -13.470 -3.635 1.00 81.31 104 HIS A O 1
ATOM 837 N N . ASP A 1 105 ? -0.111 -13.694 -4.559 1.00 82.75 105 ASP A N 1
ATOM 838 C CA . ASP A 1 105 ? 0.637 -12.868 -3.623 1.00 82.75 105 ASP A CA 1
ATOM 839 C C . ASP A 1 105 ? 1.520 -11.856 -4.386 1.00 82.75 105 ASP A C 1
ATOM 841 O O . ASP A 1 105 ? 1.850 -12.082 -5.554 1.00 82.75 105 ASP A O 1
ATOM 845 N N . PRO A 1 106 ? 1.859 -10.714 -3.764 1.00 83.56 106 PRO A N 1
ATOM 846 C CA . PRO A 1 106 ? 2.667 -9.683 -4.395 1.00 83.56 106 PRO A CA 1
ATOM 847 C C . PRO A 1 106 ? 4.168 -9.957 -4.291 1.00 83.56 106 PRO A C 1
ATOM 849 O O . PRO A 1 106 ? 4.933 -9.134 -4.773 1.00 83.56 106 PRO A O 1
ATOM 852 N N . TRP A 1 107 ? 4.613 -11.047 -3.658 1.00 84.31 107 TRP A N 1
ATOM 853 C CA . TRP A 1 107 ? 6.031 -11.345 -3.421 1.00 84.31 107 TRP A CA 1
ATOM 854 C C . TRP A 1 107 ? 6.509 -12.581 -4.177 1.00 84.31 107 TRP A C 1
ATOM 856 O O . TRP A 1 107 ? 7.570 -13.065 -3.816 1.00 84.31 107 TRP A O 1
ATOM 866 N N . ALA A 1 108 ? 5.765 -13.038 -5.191 1.00 63.06 108 ALA A N 1
ATOM 867 C CA . ALA A 1 108 ? 5.749 -14.345 -5.871 1.00 63.06 108 ALA A CA 1
ATOM 868 C C . ALA A 1 108 ? 7.014 -15.243 -5.856 1.00 63.06 108 ALA A C 1
ATOM 870 O O . ALA A 1 108 ? 6.871 -16.461 -5.904 1.00 63.06 108 ALA A O 1
ATOM 871 N N . ASP A 1 109 ? 8.227 -14.685 -5.747 1.00 59.91 109 ASP A N 1
ATOM 872 C CA . ASP A 1 109 ? 9.522 -15.384 -5.744 1.00 59.91 109 ASP A CA 1
ATOM 873 C C . ASP A 1 109 ? 10.497 -14.991 -4.598 1.00 59.91 109 ASP A C 1
ATOM 875 O O . ASP A 1 109 ? 11.643 -15.445 -4.556 1.00 59.91 109 ASP A O 1
ATOM 879 N N . GLY A 1 110 ? 10.101 -14.123 -3.665 1.00 52.09 110 GLY A N 1
ATOM 880 C CA . GLY A 1 110 ? 11.010 -13.343 -2.823 1.00 52.09 110 GLY A CA 1
ATOM 881 C C . GLY A 1 110 ? 10.831 -13.534 -1.321 1.00 52.09 110 GLY A C 1
ATOM 882 O O . GLY A 1 110 ? 10.334 -12.629 -0.666 1.00 52.09 110 GLY A O 1
ATOM 883 N N . GLY A 1 111 ? 11.296 -14.667 -0.783 1.00 50.56 111 GLY A N 1
ATOM 884 C CA . GLY A 1 111 ? 11.885 -14.845 0.564 1.00 50.56 111 GLY A CA 1
ATOM 885 C C . GLY A 1 111 ? 11.165 -14.346 1.829 1.00 50.56 111 GLY A C 1
ATOM 886 O O . GLY A 1 111 ? 11.716 -14.519 2.914 1.00 50.56 111 GLY A O 1
ATOM 887 N N . ASN A 1 112 ? 9.987 -13.743 1.728 1.00 61.91 112 ASN A N 1
ATOM 888 C CA . ASN A 1 112 ? 9.206 -13.242 2.847 1.00 61.91 112 ASN A CA 1
ATOM 889 C C . ASN A 1 112 ? 7.992 -14.143 3.023 1.00 61.91 112 ASN A C 1
ATOM 891 O O . ASN A 1 112 ? 7.332 -14.484 2.046 1.00 61.91 112 ASN A O 1
ATOM 895 N N . ASP A 1 113 ? 7.733 -14.532 4.266 1.00 60.84 113 ASP A N 1
ATOM 896 C CA . ASP A 1 113 ? 6.548 -15.293 4.643 1.00 60.84 113 ASP A CA 1
ATOM 897 C C . ASP A 1 113 ? 5.458 -14.259 4.955 1.00 60.84 113 ASP A C 1
ATOM 899 O O . ASP A 1 113 ? 5.544 -13.581 5.987 1.00 60.84 113 ASP A O 1
ATOM 903 N N . PRO A 1 114 ? 4.519 -13.993 4.031 1.00 69.38 114 PRO A N 1
ATOM 904 C CA . PRO A 1 114 ? 3.523 -12.972 4.275 1.00 69.38 114 PRO A CA 1
ATOM 905 C C . PRO A 1 114 ? 2.600 -13.422 5.398 1.00 69.38 114 PRO A C 1
ATOM 907 O O . PRO A 1 114 ? 2.156 -14.568 5.407 1.00 69.38 114 PRO A O 1
ATOM 910 N N . ASP A 1 115 ? 2.275 -12.515 6.319 1.00 81.00 115 ASP A N 1
ATOM 911 C CA . ASP A 1 115 ? 1.218 -12.791 7.286 1.00 81.00 115 ASP A CA 1
ATOM 912 C C . ASP A 1 115 ? -0.098 -12.991 6.507 1.00 81.00 115 ASP A C 1
ATOM 914 O O . ASP A 1 115 ? -0.561 -12.045 5.847 1.00 81.00 115 ASP A O 1
ATOM 918 N N . PRO A 1 116 ? -0.683 -14.207 6.508 1.00 81.94 116 PRO A N 1
ATOM 919 C CA . PRO A 1 116 ? -1.900 -14.484 5.758 1.00 81.94 116 PRO A CA 1
ATOM 920 C C . PRO A 1 116 ? -3.057 -13.593 6.217 1.00 81.94 116 PRO A C 1
ATOM 922 O O . PRO A 1 116 ? -3.870 -13.210 5.380 1.00 81.94 116 PRO A O 1
ATOM 925 N N . GLU A 1 117 ? -3.076 -13.171 7.487 1.00 86.94 117 GLU A N 1
ATOM 926 C CA . GLU A 1 117 ? -4.094 -12.258 8.016 1.00 86.94 117 GLU A CA 1
ATOM 927 C C . GLU A 1 117 ? -4.073 -10.917 7.264 1.00 86.94 117 GLU A C 1
ATOM 929 O O . GLU A 1 117 ? -5.110 -10.382 6.875 1.00 86.94 117 GLU A O 1
ATOM 934 N N . VAL A 1 118 ? -2.880 -10.397 6.959 1.00 88.31 118 VAL A N 1
ATOM 935 C CA . VAL A 1 118 ? -2.716 -9.131 6.227 1.00 88.31 118 VAL A CA 1
ATOM 936 C C . VAL A 1 118 ? -3.127 -9.277 4.757 1.00 88.31 118 VAL A C 1
ATOM 938 O O . VAL A 1 118 ? -3.750 -8.377 4.183 1.00 88.31 118 VAL A O 1
ATOM 941 N N . LEU A 1 119 ? -2.803 -10.410 4.127 1.00 87.31 119 LEU A N 1
ATOM 942 C CA . LEU A 1 119 ? -3.190 -10.672 2.739 1.00 87.31 119 LEU A CA 1
ATOM 943 C C . LEU A 1 119 ? -4.695 -10.894 2.576 1.00 87.31 119 LEU A C 1
ATOM 945 O O . LEU A 1 119 ? -5.262 -10.411 1.590 1.00 87.31 119 LEU A O 1
ATOM 949 N N . ASP A 1 120 ? -5.330 -11.573 3.527 1.00 88.75 120 ASP A N 1
ATOM 950 C CA . ASP A 1 120 ? -6.776 -11.782 3.557 1.00 88.75 120 ASP A CA 1
ATOM 951 C C . ASP A 1 120 ? -7.515 -10.473 3.856 1.00 88.75 120 ASP A C 1
ATOM 953 O O . ASP A 1 120 ? -8.547 -10.189 3.238 1.00 88.75 120 ASP A O 1
ATOM 957 N N . ALA A 1 121 ? -6.950 -9.619 4.718 1.00 89.06 121 ALA A N 1
ATOM 958 C CA . ALA A 1 121 ? -7.494 -8.298 5.000 1.00 89.06 121 ALA A CA 1
ATOM 959 C C . ALA A 1 121 ? -7.456 -7.377 3.770 1.00 89.06 121 ALA A C 1
ATOM 961 O O . ALA A 1 121 ? -8.454 -6.721 3.465 1.00 89.06 121 ALA A O 1
ATOM 962 N N . PHE A 1 122 ? -6.337 -7.313 3.037 1.00 90.19 122 PHE A N 1
ATOM 963 C CA . PHE A 1 122 ? -6.170 -6.347 1.941 1.00 90.19 122 PHE A CA 1
ATOM 964 C C . PHE A 1 122 ? -6.506 -6.878 0.549 1.00 90.19 122 PHE A C 1
ATOM 966 O O . PHE A 1 122 ? -6.999 -6.118 -0.288 1.00 90.19 122 PHE A O 1
ATOM 973 N N . GLY A 1 123 ? -6.275 -8.161 0.274 1.00 87.75 123 GLY A N 1
ATOM 974 C CA . GLY A 1 123 ? -6.425 -8.748 -1.058 1.00 87.75 123 GLY A CA 1
ATOM 975 C C . GLY A 1 123 ? -7.798 -8.499 -1.696 1.00 87.75 123 GLY A C 1
ATOM 976 O O . GLY A 1 123 ? -7.860 -7.924 -2.782 1.00 87.75 123 GLY A O 1
ATOM 977 N N . PRO A 1 124 ? -8.915 -8.829 -1.030 1.00 88.62 124 PRO A N 1
ATOM 978 C CA . PRO A 1 124 ? -10.255 -8.597 -1.574 1.00 88.62 124 PRO A CA 1
ATOM 979 C C . PRO A 1 124 ? -10.597 -7.118 -1.816 1.00 88.62 124 PRO A C 1
ATOM 981 O O . PRO A 1 124 ? -11.525 -6.814 -2.564 1.00 88.62 124 PRO A O 1
ATOM 984 N N . ARG A 1 125 ? -9.880 -6.195 -1.164 1.00 90.88 125 ARG A N 1
ATOM 985 C CA . ARG A 1 125 ? -10.201 -4.760 -1.121 1.00 90.88 125 ARG A CA 1
ATOM 986 C C . ARG A 1 125 ? -9.346 -3.931 -2.075 1.00 90.88 125 ARG A C 1
ATOM 988 O O . ARG A 1 125 ? -9.824 -2.928 -2.600 1.00 90.88 125 ARG A O 1
ATOM 995 N N . LEU A 1 126 ? -8.100 -4.352 -2.290 1.00 89.38 126 LEU A N 1
ATOM 996 C CA . LEU A 1 126 ? -7.146 -3.690 -3.178 1.00 89.38 126 LEU A CA 1
ATOM 997 C C . LEU A 1 126 ? -7.168 -4.243 -4.607 1.00 89.38 126 LEU A C 1
ATOM 999 O O . LEU A 1 126 ? -6.778 -3.521 -5.520 1.00 89.38 126 LEU A O 1
ATOM 1003 N N . ARG A 1 127 ? -7.603 -5.495 -4.812 1.00 87.69 127 ARG A N 1
ATOM 1004 C CA . ARG A 1 127 ? -7.515 -6.166 -6.118 1.00 87.69 127 ARG A CA 1
ATOM 1005 C C . ARG A 1 127 ? -8.798 -6.047 -6.953 1.00 87.69 127 ARG A C 1
ATOM 1007 O O . ARG A 1 127 ? -9.898 -6.212 -6.412 1.00 87.69 127 ARG A O 1
ATOM 1014 N N . ASP A 1 128 ? -8.650 -5.873 -8.267 1.00 76.75 128 ASP A N 1
ATOM 1015 C CA . ASP A 1 128 ? -9.739 -5.736 -9.263 1.00 76.75 128 ASP A CA 1
ATOM 1016 C C . ASP A 1 128 ? -10.352 -7.068 -9.724 1.00 76.75 128 ASP A C 1
ATOM 1018 O O . ASP A 1 128 ? -9.602 -7.963 -10.164 1.00 76.75 128 ASP A O 1
#

Foldseek 3Di:
DDDDDDDPPDDADPLPVVLVVLCVVQAAEDPDQAEDEFAAKEWEFQDPDPDGWIKIWGAHPVRGIYIYTQDPPHDPNRHYDHPHYFYDYAHSVLSNCQQAVNDLDSRVPHDGDGDVVNCVSPSVRSHD

Secondary structure (DSSP, 8-state):
-----PPPPPPPPTTHHHHHHHHHHHSEE----S-EE-SEEEEEE--SSSS-PEEEEEE-TT--EEEEEPPTT--GGGTEE-SEEEEEE--HHHHHHHHTTSSSSTTTTSS----HHHHHHHHHHH--

pLDDT: mean 84.58, std 14.03, range [38.91, 97.12]